Protein AF-A0A379AGV9-F1 (afdb_monomer)

Structure (mmCIF, N/CA/C/O backbone):
data_AF-A0A379AGV9-F1
#
_entry.id   AF-A0A379AGV9-F1
#
loop_
_atom_site.group_PDB
_atom_site.id
_atom_site.type_symbol
_atom_site.label_atom_id
_atom_site.label_alt_id
_atom_site.label_comp_id
_atom_site.label_asym_id
_atom_site.label_entity_id
_atom_site.label_seq_id
_atom_site.pdbx_PDB_ins_code
_atom_site.Cartn_x
_atom_site.Cartn_y
_atom_site.Cartn_z
_atom_site.occupancy
_atom_site.B_iso_or_equiv
_atom_site.auth_seq_id
_atom_site.auth_comp_id
_atom_site.auth_asym_id
_atom_site.auth_atom_id
_atom_site.pdbx_PDB_model_num
ATOM 1 N N . MET A 1 1 ? -10.330 13.747 4.878 1.00 60.22 1 MET A N 1
ATOM 2 C CA . MET A 1 1 ? -10.671 12.542 4.088 1.00 60.22 1 MET A CA 1
ATOM 3 C C . MET A 1 1 ? -11.801 11.756 4.735 1.00 60.22 1 MET A C 1
ATOM 5 O O . MET A 1 1 ? -12.814 11.576 4.079 1.00 60.22 1 MET A O 1
ATOM 9 N N . THR A 1 2 ? -11.681 11.377 6.012 1.00 71.06 2 THR A N 1
ATOM 10 C CA . THR A 1 2 ? -12.730 10.652 6.757 1.00 71.06 2 THR A CA 1
ATOM 11 C C . THR A 1 2 ? -14.103 11.321 6.677 1.00 71.06 2 THR A C 1
ATOM 13 O O . THR A 1 2 ? -15.060 10.695 6.244 1.00 71.06 2 THR A O 1
ATOM 16 N N . THR A 1 3 ? -14.190 12.614 6.993 1.00 76.94 3 THR A N 1
ATOM 17 C CA . THR A 1 3 ? -15.468 13.342 7.027 1.00 76.94 3 THR A CA 1
ATOM 18 C C . THR A 1 3 ? -16.165 13.408 5.665 1.00 76.94 3 THR A C 1
ATOM 20 O O . THR A 1 3 ? -17.359 13.157 5.583 1.00 76.94 3 THR A O 1
ATOM 23 N N . LEU A 1 4 ? -15.425 13.691 4.587 1.00 83.56 4 LEU A N 1
ATOM 24 C CA . LEU A 1 4 ? -15.994 13.828 3.238 1.00 83.56 4 LEU A CA 1
ATOM 25 C C . LEU A 1 4 ? -16.476 12.484 2.674 1.00 83.56 4 LEU A C 1
ATOM 27 O O . LEU A 1 4 ? -17.523 12.414 2.030 1.00 83.56 4 LEU A O 1
ATOM 31 N N . PHE A 1 5 ? -15.732 11.405 2.934 1.00 84.62 5 PHE A N 1
ATOM 32 C CA . PHE A 1 5 ? -16.133 10.073 2.491 1.00 84.62 5 PHE A CA 1
ATOM 33 C C . PHE A 1 5 ? -17.372 9.586 3.252 1.00 84.62 5 PHE A C 1
ATOM 35 O O . PHE A 1 5 ? -18.350 9.189 2.630 1.00 84.62 5 PHE A O 1
ATOM 42 N N . SER A 1 6 ? -17.388 9.710 4.583 1.00 85.19 6 SER A N 1
ATOM 43 C CA . SER A 1 6 ? -18.544 9.302 5.393 1.00 85.19 6 SER A CA 1
ATOM 44 C C . SER A 1 6 ? -19.804 10.129 5.116 1.00 85.19 6 SER A C 1
ATOM 46 O O . SER A 1 6 ? -20.906 9.614 5.251 1.00 85.19 6 SER A O 1
ATOM 48 N N . GLN A 1 7 ? -19.670 11.397 4.714 1.00 86.81 7 GLN A N 1
ATOM 49 C CA . GLN A 1 7 ? -20.815 12.223 4.308 1.00 86.81 7 GLN A CA 1
ATOM 50 C C . GLN A 1 7 ? -21.419 11.787 2.969 1.00 86.81 7 GLN A C 1
ATOM 52 O O . GLN A 1 7 ? -22.633 11.841 2.805 1.00 86.81 7 GLN A O 1
ATOM 57 N N . SER A 1 8 ? -20.582 11.373 2.015 1.00 91.00 8 SER A N 1
ATOM 58 C CA . SER A 1 8 ? -21.043 10.900 0.703 1.00 91.00 8 SER A CA 1
ATOM 59 C C . SER A 1 8 ? -21.544 9.454 0.732 1.00 91.00 8 SER A C 1
ATOM 61 O O . SER A 1 8 ? -22.392 9.103 -0.081 1.00 91.00 8 SER A O 1
ATOM 63 N N . HIS A 1 9 ? -21.057 8.644 1.677 1.00 88.88 9 HIS A N 1
ATOM 64 C CA . HIS A 1 9 ? -21.401 7.228 1.836 1.00 88.88 9 HIS A CA 1
ATOM 65 C C . HIS A 1 9 ? -21.765 6.929 3.302 1.00 88.88 9 HIS A C 1
ATOM 67 O O . HIS A 1 9 ? -20.970 6.328 4.033 1.00 88.88 9 HIS A O 1
ATOM 73 N N . PRO A 1 10 ? -22.939 7.393 3.775 1.00 88.25 10 PRO A N 1
ATOM 74 C CA . PRO A 1 10 ? -23.347 7.254 5.176 1.00 88.25 10 PRO A CA 1
ATOM 75 C C . PRO 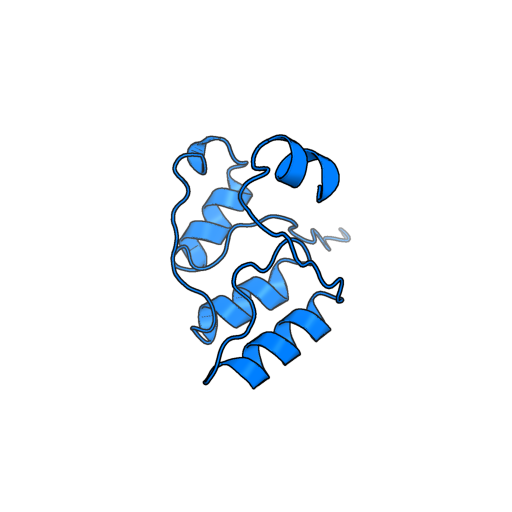A 1 10 ? -23.624 5.799 5.590 1.00 88.25 10 PRO A C 1
ATOM 77 O O . PRO A 1 10 ? -23.641 5.484 6.779 1.00 88.25 10 PRO A O 1
ATOM 80 N N . ASP A 1 11 ? -23.835 4.912 4.621 1.00 92.81 11 ASP A N 1
ATOM 81 C CA . ASP A 1 11 ? -24.023 3.472 4.787 1.00 92.81 11 ASP A CA 1
ATOM 82 C C . ASP A 1 11 ? -22.707 2.715 5.052 1.00 92.81 11 ASP A C 1
ATOM 84 O O . ASP A 1 11 ? -22.730 1.602 5.585 1.00 92.81 11 ASP A O 1
ATOM 88 N N . ILE A 1 12 ? -21.552 3.327 4.762 1.00 90.00 12 ILE A N 1
ATOM 89 C CA . ILE A 1 12 ? -20.234 2.711 4.943 1.00 90.00 12 ILE A CA 1
ATOM 90 C C . ILE A 1 12 ? -19.610 3.161 6.269 1.00 90.00 12 ILE A C 1
ATOM 92 O O . ILE A 1 12 ? -19.251 4.324 6.472 1.00 90.00 12 ILE A O 1
ATOM 96 N N . LYS A 1 13 ? -19.394 2.204 7.180 1.00 89.00 13 LYS A N 1
ATOM 97 C CA . LYS A 1 13 ? -18.646 2.444 8.423 1.00 89.00 13 LYS A CA 1
ATOM 98 C C . LYS A 1 13 ? -17.151 2.537 8.127 1.00 89.00 13 LYS A C 1
ATOM 100 O O . LYS A 1 13 ? -16.522 1.549 7.764 1.00 89.00 13 LYS A O 1
ATOM 105 N N . LEU A 1 14 ? -16.575 3.717 8.336 1.00 88.25 14 LEU A N 1
ATOM 106 C CA . LEU A 1 14 ? -15.155 3.966 8.113 1.00 88.25 14 LEU A CA 1
ATOM 107 C C . LEU A 1 14 ? -14.352 3.806 9.413 1.00 88.25 14 LEU A C 1
ATOM 109 O O . LEU A 1 14 ? -14.623 4.482 10.404 1.00 88.25 14 LEU A O 1
ATOM 113 N N . SER A 1 15 ? -13.319 2.963 9.386 1.00 89.56 15 SER A N 1
ATOM 114 C CA . SER A 1 15 ? -12.309 2.854 10.445 1.00 89.56 15 SER A CA 1
ATOM 115 C C . SER A 1 15 ? -10.932 3.104 9.841 1.00 89.56 15 SER A C 1
ATOM 117 O O . SER A 1 15 ? -10.524 2.406 8.917 1.00 89.56 15 SER A O 1
ATOM 119 N N . MET A 1 16 ? -10.222 4.122 10.329 1.00 87.81 16 MET A N 1
ATOM 120 C CA . MET A 1 16 ? -8.897 4.484 9.824 1.00 87.81 16 MET A CA 1
ATOM 121 C C . MET A 1 16 ? -7.874 4.476 10.953 1.00 87.81 16 MET A C 1
ATOM 123 O O . MET A 1 16 ? -8.074 5.110 11.986 1.00 87.81 16 MET A O 1
ATOM 127 N N . VAL A 1 17 ? -6.741 3.815 10.718 1.00 89.44 17 VAL A N 1
ATOM 128 C CA . VAL A 1 17 ? -5.573 3.846 11.603 1.00 89.44 17 VAL A CA 1
ATOM 129 C C . VAL A 1 17 ? -4.434 4.529 10.859 1.00 89.44 17 VAL A C 1
ATOM 131 O O . VAL A 1 17 ? -4.108 4.151 9.735 1.00 89.44 17 VAL A O 1
ATOM 134 N N . ARG A 1 18 ? -3.824 5.545 11.475 1.00 89.00 18 ARG A N 1
ATOM 135 C CA . ARG A 1 18 ? -2.659 6.232 10.909 1.00 89.00 18 ARG A CA 1
ATOM 136 C C . ARG A 1 18 ? -1.380 5.554 11.392 1.00 89.00 18 ARG A C 1
ATOM 138 O O . ARG A 1 18 ? -1.133 5.510 12.591 1.00 89.00 18 ARG A O 1
ATOM 145 N N . LEU A 1 19 ? -0.566 5.098 10.448 1.00 89.12 19 LEU A N 1
ATOM 146 C CA . LEU A 1 19 ? 0.761 4.520 10.663 1.00 89.12 19 LEU A CA 1
ATOM 147 C C . LEU A 1 19 ? 1.762 5.195 9.719 1.00 89.12 19 LEU A C 1
ATOM 149 O O . LEU A 1 19 ? 1.362 5.776 8.704 1.00 89.12 19 LEU A O 1
ATOM 153 N N . SER A 1 20 ? 3.057 5.125 10.024 1.00 89.31 20 SER A N 1
ATOM 154 C CA . SER A 1 20 ? 4.080 5.412 9.014 1.00 89.31 20 SER A CA 1
ATOM 155 C C . SER A 1 20 ? 4.044 4.360 7.896 1.00 89.31 20 SER A C 1
ATOM 157 O O . SER A 1 20 ? 3.515 3.263 8.072 1.00 89.31 20 SER A O 1
ATOM 159 N N . ALA A 1 21 ? 4.621 4.672 6.731 1.00 86.44 21 ALA A N 1
ATOM 160 C CA . ALA A 1 21 ? 4.630 3.741 5.599 1.00 86.44 21 ALA A CA 1
ATOM 161 C C . ALA A 1 21 ? 5.347 2.415 5.931 1.00 86.44 21 ALA A C 1
ATOM 163 O O . ALA A 1 21 ? 4.884 1.353 5.525 1.00 86.44 21 ALA A O 1
ATOM 164 N N . GLY A 1 22 ? 6.428 2.466 6.720 1.00 88.81 22 GLY A N 1
ATOM 165 C CA . GLY A 1 22 ? 7.148 1.271 7.171 1.00 88.81 22 GLY A CA 1
ATOM 166 C C . GLY A 1 22 ? 6.363 0.439 8.188 1.00 88.81 22 GLY A C 1
ATOM 167 O O . GLY A 1 22 ? 6.330 -0.784 8.085 1.00 88.81 22 GLY A O 1
ATOM 168 N N . GLU A 1 23 ? 5.676 1.082 9.137 1.00 91.75 23 GLU A N 1
ATOM 169 C CA . GLU A 1 23 ? 4.814 0.380 10.101 1.00 91.75 23 GLU A CA 1
ATOM 170 C C . GLU A 1 23 ? 3.602 -0.260 9.418 1.00 91.75 23 GLU A C 1
ATOM 172 O O . GLU A 1 23 ? 3.243 -1.395 9.732 1.00 91.75 23 GLU A O 1
ATOM 177 N N . ALA A 1 24 ? 2.989 0.442 8.458 1.00 91.56 24 ALA A N 1
ATOM 178 C CA . ALA A 1 24 ? 1.898 -0.097 7.653 1.00 91.56 24 ALA A CA 1
ATOM 179 C C . ALA A 1 24 ? 2.359 -1.332 6.867 1.00 91.56 24 ALA A C 1
ATOM 181 O O . ALA A 1 24 ? 1.701 -2.370 6.920 1.00 91.56 24 ALA A O 1
ATOM 182 N N . TYR A 1 25 ? 3.527 -1.249 6.225 1.00 92.00 25 TYR A N 1
ATOM 183 C CA . TYR A 1 25 ? 4.130 -2.368 5.510 1.00 92.00 25 TYR A CA 1
ATOM 184 C C . TYR A 1 25 ? 4.391 -3.579 6.413 1.00 92.00 25 TYR A C 1
ATOM 186 O O . TYR A 1 25 ? 3.941 -4.686 6.116 1.00 92.00 25 TYR A O 1
ATOM 194 N N . ALA A 1 26 ? 5.059 -3.371 7.552 1.00 93.50 26 ALA A N 1
ATOM 195 C CA . ALA A 1 26 ? 5.350 -4.440 8.503 1.00 93.50 26 ALA A CA 1
ATOM 196 C C . ALA A 1 26 ? 4.066 -5.115 9.004 1.00 93.50 26 ALA A C 1
ATOM 198 O O . ALA A 1 26 ? 3.999 -6.34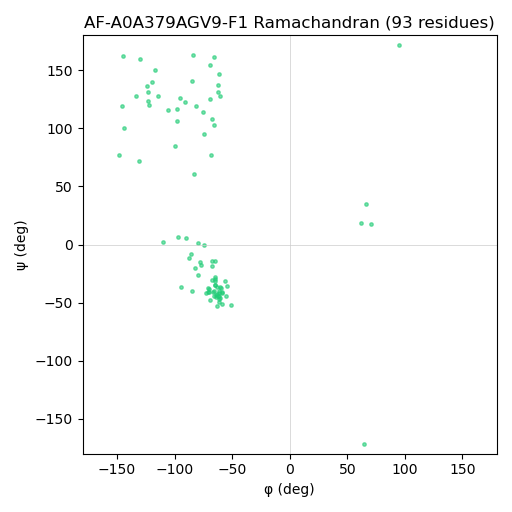4 9.093 1.00 93.50 26 ALA A O 1
ATOM 199 N N . ARG A 1 27 ? 3.022 -4.321 9.274 1.00 93.38 27 ARG A N 1
ATOM 200 C CA . ARG A 1 27 ? 1.719 -4.840 9.681 1.00 93.38 27 ARG A CA 1
ATOM 201 C C . ARG A 1 27 ? 1.086 -5.690 8.582 1.00 93.38 27 ARG A C 1
ATOM 203 O O . ARG A 1 27 ? 0.755 -6.838 8.863 1.00 93.38 27 ARG A O 1
ATOM 210 N N . ILE A 1 28 ? 0.975 -5.175 7.355 1.00 92.75 28 ILE A N 1
ATOM 211 C CA . ILE A 1 28 ? 0.399 -5.902 6.207 1.00 92.75 28 ILE A CA 1
ATOM 212 C C . ILE A 1 28 ? 1.131 -7.225 5.986 1.00 92.75 28 ILE A C 1
ATOM 214 O O . ILE A 1 28 ? 0.499 -8.268 5.845 1.00 92.75 28 ILE A O 1
ATOM 218 N N . ARG A 1 29 ? 2.464 -7.205 6.049 1.00 93.00 29 ARG A N 1
ATOM 219 C CA . ARG A 1 29 ? 3.293 -8.403 5.922 1.00 93.00 29 ARG A CA 1
ATOM 220 C C . ARG A 1 29 ? 3.023 -9.426 7.029 1.00 93.00 29 ARG A C 1
ATOM 222 O O . ARG A 1 29 ? 2.881 -10.611 6.742 1.00 93.00 29 ARG A O 1
ATOM 229 N N . SER A 1 30 ? 2.915 -8.991 8.286 1.00 94.50 30 SER A N 1
ATOM 230 C CA . SER A 1 30 ? 2.590 -9.893 9.406 1.00 94.50 30 SER A CA 1
ATOM 231 C C . SER A 1 30 ? 1.160 -10.447 9.339 1.00 94.50 30 SER A C 1
ATOM 233 O O . SER A 1 30 ? 0.908 -11.573 9.764 1.00 94.50 30 SER A O 1
ATOM 235 N N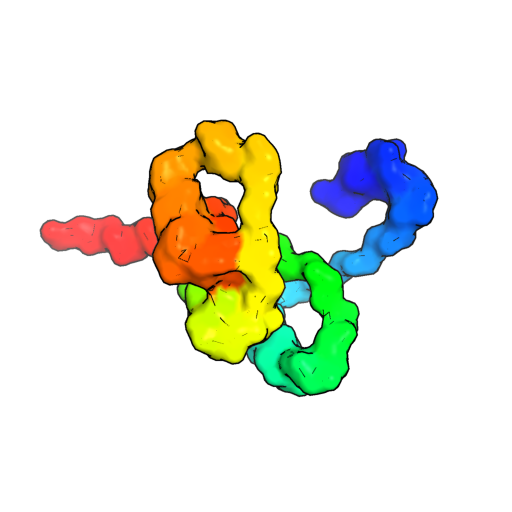 . GLU A 1 31 ? 0.233 -9.680 8.763 1.00 93.31 31 GLU A N 1
ATOM 236 C CA . GLU A 1 31 ? -1.175 -10.039 8.583 1.00 93.31 31 GLU A CA 1
ATOM 237 C C . GLU A 1 31 ? -1.444 -10.755 7.246 1.00 93.31 31 GLU A C 1
ATOM 239 O O . GLU A 1 31 ? -2.590 -11.074 6.957 1.00 93.31 31 GLU A O 1
ATOM 244 N N . ALA A 1 32 ? -0.423 -11.081 6.444 1.00 90.94 32 ALA A N 1
ATOM 245 C CA . ALA A 1 32 ? -0.593 -11.608 5.083 1.00 90.94 32 ALA A CA 1
ATOM 246 C C . ALA A 1 32 ? -1.459 -12.880 4.990 1.00 90.94 32 ALA A C 1
ATOM 248 O O . ALA A 1 32 ? -2.148 -13.097 3.998 1.00 90.94 32 ALA A O 1
ATOM 249 N N . ARG A 1 33 ? -1.443 -13.728 6.030 1.00 90.75 33 ARG A N 1
ATOM 250 C CA . ARG A 1 33 ? -2.266 -14.953 6.099 1.00 90.75 33 ARG A CA 1
ATOM 251 C C . ARG A 1 33 ? -3.702 -14.704 6.570 1.00 90.75 33 ARG A C 1
ATOM 253 O O . ARG A 1 33 ? -4.550 -15.564 6.368 1.00 90.75 33 ARG A O 1
ATOM 260 N N . ASN A 1 34 ? -3.956 -13.579 7.235 1.00 93.19 34 ASN A N 1
ATOM 261 C CA . ASN A 1 34 ? -5.273 -13.183 7.727 1.00 93.19 34 ASN A CA 1
ATOM 262 C C . ASN A 1 34 ? -5.405 -11.646 7.699 1.00 93.19 34 ASN A C 1
ATOM 264 O O . ASN A 1 34 ? -5.244 -11.000 8.743 1.00 93.19 34 ASN A O 1
ATOM 268 N N . PRO A 1 35 ? -5.630 -11.055 6.510 1.00 90.19 35 PRO A N 1
ATOM 269 C CA . PRO A 1 35 ? -5.643 -9.607 6.344 1.00 90.19 35 PRO A CA 1
ATOM 270 C C . PRO A 1 35 ? -6.761 -8.960 7.163 1.00 90.19 35 PRO A C 1
ATOM 272 O O . PRO A 1 35 ? -7.914 -9.376 7.092 1.00 90.19 35 PRO A O 1
ATOM 275 N N . ARG A 1 36 ? -6.429 -7.913 7.928 1.00 90.06 36 ARG A N 1
ATOM 276 C CA . ARG A 1 36 ? -7.412 -7.108 8.685 1.00 90.06 36 ARG A CA 1
ATOM 277 C C . ARG A 1 36 ? -7.603 -5.703 8.119 1.00 90.06 36 ARG A C 1
ATOM 279 O O . ARG A 1 36 ? -8.287 -4.887 8.731 1.00 90.06 36 ARG A O 1
ATOM 286 N N . THR A 1 37 ? -6.924 -5.400 7.018 1.00 90.06 37 THR A N 1
ATOM 287 C CA . THR A 1 37 ? -6.909 -4.082 6.385 1.00 90.06 37 THR A CA 1
ATOM 288 C C . THR A 1 37 ? -7.377 -4.229 4.948 1.00 90.06 37 THR A C 1
ATOM 290 O O . THR A 1 37 ? -6.760 -4.971 4.190 1.00 90.06 37 THR A O 1
ATOM 293 N N . ASP A 1 38 ? -8.425 -3.496 4.579 1.00 91.50 38 ASP A N 1
ATOM 294 C CA . ASP A 1 38 ? -8.960 -3.515 3.214 1.00 91.50 38 ASP A CA 1
ATOM 295 C C . ASP A 1 38 ? -8.208 -2.549 2.288 1.00 91.50 38 ASP A C 1
ATOM 297 O O . ASP A 1 38 ? -7.948 -2.855 1.128 1.00 91.50 38 ASP A O 1
ATOM 301 N N . ILE A 1 39 ? -7.850 -1.363 2.798 1.00 90.12 39 ILE A N 1
ATOM 302 C CA . ILE A 1 39 ? -7.256 -0.283 2.001 1.00 90.12 39 ILE A CA 1
ATOM 303 C C . ILE A 1 39 ? -6.042 0.299 2.721 1.00 90.12 39 ILE A C 1
ATOM 305 O O . ILE A 1 39 ? -6.133 0.765 3.859 1.00 90.12 39 ILE A O 1
ATOM 309 N N . TRP A 1 40 ? -4.917 0.357 2.009 1.00 90.19 40 TRP A N 1
ATOM 310 C CA . TRP A 1 40 ? -3.743 1.129 2.401 1.00 90.19 40 TRP A CA 1
ATOM 311 C C . TRP A 1 40 ? -3.633 2.382 1.531 1.00 90.19 40 TRP A C 1
ATOM 313 O O . TRP A 1 40 ? -3.442 2.303 0.321 1.00 90.19 40 TRP A O 1
ATOM 323 N N . TRP A 1 41 ? -3.752 3.553 2.156 1.00 87.56 41 TRP A N 1
ATOM 324 C CA . TRP A 1 41 ? -3.708 4.844 1.475 1.00 87.56 41 TRP A CA 1
ATOM 325 C C . TRP A 1 41 ? -2.560 5.721 1.986 1.00 87.56 41 TRP A C 1
ATOM 327 O O . TRP A 1 41 ? -2.340 5.816 3.195 1.00 87.56 41 TRP A O 1
ATOM 337 N N . ALA A 1 42 ? -1.901 6.429 1.061 1.00 85.88 42 ALA A N 1
ATOM 338 C CA . ALA A 1 42 ? -0.747 7.302 1.296 1.00 85.88 42 ALA A CA 1
ATOM 339 C C . ALA A 1 42 ? 0.521 6.570 1.798 1.00 85.88 42 ALA A C 1
ATOM 341 O O . ALA A 1 42 ? 0.608 5.342 1.788 1.00 85.88 42 ALA A O 1
ATOM 342 N N . GLY A 1 43 ? 1.538 7.343 2.190 1.00 83.62 43 GLY A N 1
ATOM 343 C CA . GLY A 1 43 ? 2.893 6.846 2.453 1.00 83.62 43 GLY A CA 1
ATOM 344 C C . GLY A 1 43 ? 3.808 6.986 1.235 1.00 83.62 43 GLY A C 1
ATOM 345 O O . GLY A 1 43 ? 3.361 7.380 0.163 1.00 83.62 43 GLY A O 1
ATOM 346 N N . THR A 1 44 ? 5.104 6.728 1.414 1.00 83.19 44 THR A N 1
ATOM 347 C CA . THR A 1 44 ? 6.085 6.726 0.316 1.00 83.19 44 THR A CA 1
ATOM 348 C C . THR A 1 44 ? 5.849 5.548 -0.626 1.00 83.19 44 THR A C 1
ATOM 350 O O . THR A 1 44 ? 5.315 4.530 -0.202 1.00 83.19 44 THR A O 1
ATOM 353 N N . GLY A 1 45 ? 6.255 5.667 -1.892 1.00 83.81 45 GLY A N 1
ATOM 354 C CA . GLY A 1 45 ? 6.086 4.600 -2.885 1.00 83.81 45 GLY A CA 1
ATOM 355 C C . GLY A 1 45 ? 6.872 3.312 -2.600 1.00 83.81 45 GLY A C 1
ATOM 356 O O . GLY A 1 45 ? 6.375 2.238 -2.919 1.00 83.81 45 GLY A O 1
ATOM 357 N N . ASP A 1 46 ? 8.050 3.381 -1.968 1.00 87.94 46 ASP A N 1
ATOM 358 C CA . ASP A 1 46 ? 8.937 2.205 -1.845 1.00 87.94 46 ASP A CA 1
ATOM 359 C C . ASP A 1 46 ? 8.297 1.031 -1.074 1.00 87.94 46 ASP A C 1
ATOM 361 O O . ASP A 1 46 ? 8.295 -0.085 -1.594 1.00 87.94 46 ASP A O 1
ATOM 365 N N . PRO A 1 47 ? 7.659 1.238 0.099 1.00 89.94 47 PRO A N 1
ATOM 366 C CA . PRO A 1 47 ? 6.976 0.154 0.808 1.00 89.94 47 PRO A CA 1
ATOM 367 C C . PRO A 1 47 ? 5.775 -0.424 0.045 1.00 89.94 47 PRO A C 1
ATOM 369 O O . PRO A 1 47 ? 5.446 -1.598 0.206 1.00 89.94 47 PRO A O 1
ATOM 372 N N . HIS A 1 48 ? 5.123 0.381 -0.799 1.00 90.62 48 HIS A N 1
ATOM 373 C CA . HIS A 1 48 ? 4.044 -0.091 -1.669 1.00 90.62 48 HIS A CA 1
ATOM 374 C C . HIS A 1 48 ? 4.575 -0.976 -2.802 1.00 90.62 48 HIS A C 1
ATOM 376 O O . HIS A 1 48 ? 3.970 -2.000 -3.110 1.00 90.62 48 HIS A O 1
ATOM 382 N N . MET A 1 49 ? 5.713 -0.604 -3.395 1.00 90.00 49 MET A N 1
ATOM 383 C CA . MET A 1 49 ? 6.386 -1.410 -4.418 1.00 90.00 49 MET A CA 1
ATOM 384 C C . MET A 1 49 ? 6.866 -2.741 -3.843 1.00 90.00 49 MET A C 1
ATOM 386 O O . MET A 1 49 ? 6.593 -3.788 -4.423 1.00 90.00 49 MET A O 1
ATOM 390 N N . GLN A 1 50 ? 7.477 -2.719 -2.657 1.00 91.38 50 GLN A N 1
ATOM 391 C CA . GLN A 1 50 ? 7.903 -3.944 -1.986 1.00 91.38 50 GLN A CA 1
ATOM 392 C C . GLN A 1 50 ? 6.713 -4.863 -1.666 1.00 91.38 50 GLN A C 1
ATOM 394 O O . GLN A 1 50 ? 6.777 -6.070 -1.885 1.00 91.38 50 GLN A O 1
ATOM 399 N N . ALA A 1 51 ? 5.591 -4.307 -1.196 1.00 91.31 51 ALA A N 1
ATOM 400 C CA . ALA A 1 51 ? 4.380 -5.088 -0.953 1.00 91.31 51 ALA A CA 1
ATOM 401 C C . ALA A 1 51 ? 3.798 -5.702 -2.237 1.00 91.31 51 ALA A C 1
ATOM 403 O O . ALA A 1 51 ? 3.306 -6.831 -2.202 1.00 91.31 51 ALA A O 1
ATOM 404 N N . ALA A 1 52 ? 3.873 -4.991 -3.366 1.00 91.94 52 ALA A N 1
ATOM 405 C CA . ALA A 1 52 ? 3.461 -5.513 -4.665 1.00 91.94 52 ALA A CA 1
ATOM 406 C C . ALA A 1 52 ? 4.353 -6.680 -5.127 1.00 91.94 52 ALA A C 1
ATOM 408 O O . ALA A 1 52 ? 3.824 -7.699 -5.574 1.00 91.94 52 ALA A O 1
ATOM 409 N N . GLU A 1 53 ? 5.675 -6.558 -4.973 1.00 91.00 53 GLU A N 1
ATOM 410 C CA . GLU A 1 53 ? 6.654 -7.609 -5.295 1.00 91.00 53 GLU A CA 1
ATOM 411 C C . GLU A 1 53 ? 6.471 -8.861 -4.426 1.00 91.00 53 GLU A C 1
ATOM 413 O O . GLU A 1 53 ? 6.481 -9.978 -4.940 1.00 91.00 53 GLU A O 1
ATOM 418 N N . GLU A 1 54 ? 6.225 -8.688 -3.122 1.00 93.00 54 GLU A N 1
ATOM 419 C CA . GLU A 1 54 ? 5.928 -9.790 -2.193 1.00 93.00 54 GLU A CA 1
ATOM 420 C C . GLU A 1 54 ? 4.498 -10.352 -2.365 1.00 93.00 54 GLU A C 1
ATOM 422 O O . GLU A 1 54 ? 4.101 -11.287 -1.668 1.0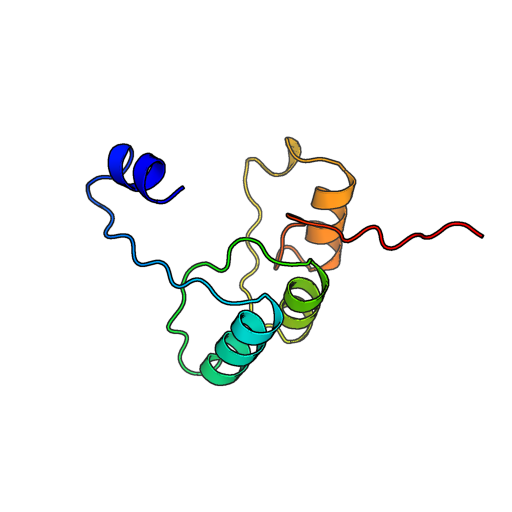0 93.00 54 GLU A O 1
ATOM 427 N N . GLY A 1 55 ? 3.706 -9.807 -3.296 1.00 91.62 55 GLY A N 1
ATOM 428 C CA . GLY A 1 55 ? 2.351 -10.270 -3.597 1.00 91.62 55 GLY A CA 1
ATOM 429 C C . GLY A 1 55 ? 1.322 -9.974 -2.502 1.00 91.62 55 GLY A C 1
ATOM 430 O O . GLY A 1 55 ? 0.251 -10.580 -2.502 1.00 91.62 55 GLY A O 1
ATOM 431 N N . LEU A 1 56 ? 1.630 -9.044 -1.594 1.00 92.38 56 LEU A N 1
ATOM 432 C CA . LEU A 1 56 ? 0.826 -8.690 -0.420 1.00 92.38 56 LEU A CA 1
ATOM 433 C C . LEU A 1 56 ? -0.378 -7.797 -0.749 1.00 92.38 56 LEU A C 1
ATOM 435 O O . L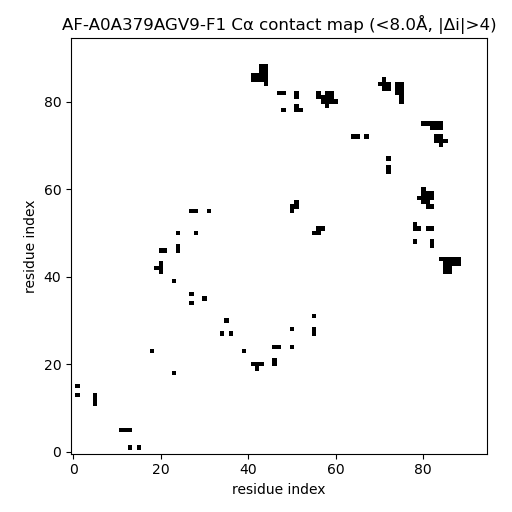EU A 1 56 ? -1.274 -7.649 0.080 1.00 92.38 56 LEU A O 1
ATOM 439 N N . THR A 1 57 ? -0.410 -7.196 -1.939 1.00 92.06 57 THR A N 1
ATOM 440 C CA . THR A 1 57 ? -1.509 -6.340 -2.405 1.00 92.06 57 THR A CA 1
ATOM 441 C C . THR A 1 57 ? -2.199 -6.917 -3.636 1.00 92.06 57 THR A C 1
ATOM 443 O O . THR A 1 57 ? -1.593 -7.615 -4.454 1.00 92.06 57 THR A O 1
ATOM 446 N N . GLN A 1 58 ? -3.492 -6.630 -3.775 1.00 91.31 58 GLN A N 1
ATOM 447 C CA . GLN A 1 58 ? -4.309 -7.093 -4.894 1.00 91.31 58 GLN A CA 1
ATOM 448 C C . GLN A 1 58 ? -4.172 -6.162 -6.102 1.00 91.31 58 GLN A C 1
ATOM 450 O O . GLN A 1 58 ? -4.146 -4.942 -5.956 1.00 91.31 58 GLN A O 1
ATOM 455 N N . ALA A 1 59 ? -4.118 -6.740 -7.304 1.00 92.62 59 ALA A N 1
ATOM 456 C CA . ALA A 1 59 ? -4.123 -5.961 -8.534 1.00 92.62 59 ALA A CA 1
ATOM 457 C C . ALA A 1 59 ? -5.498 -5.310 -8.754 1.00 92.62 59 ALA A C 1
ATOM 459 O O . ALA A 1 59 ? -6.515 -6.004 -8.801 1.00 92.62 59 ALA A O 1
ATOM 460 N N . TYR A 1 60 ? -5.521 -3.990 -8.920 1.00 92.25 60 TYR A N 1
ATOM 461 C CA . TYR A 1 60 ? -6.723 -3.224 -9.228 1.00 92.25 60 TYR A CA 1
ATOM 462 C C . TYR A 1 60 ? -6.386 -2.044 -10.143 1.00 92.25 60 TYR A C 1
ATOM 464 O O . TYR A 1 60 ? -5.630 -1.142 -9.781 1.00 92.25 60 TYR A O 1
ATOM 472 N N . LYS A 1 61 ? -6.987 -2.025 -11.338 1.00 91.06 61 LYS A N 1
ATOM 473 C CA . LYS A 1 61 ? -6.855 -0.915 -12.284 1.00 91.06 61 LYS A CA 1
ATOM 474 C C . LYS A 1 61 ? -8.059 0.013 -12.153 1.00 91.06 61 LYS A C 1
ATOM 476 O O . LYS A 1 61 ? -9.155 -0.317 -12.596 1.00 91.06 61 LYS A O 1
ATOM 481 N N . SER A 1 62 ? -7.842 1.179 -11.549 1.00 88.81 62 SER A N 1
ATOM 482 C CA . SER A 1 62 ? -8.881 2.205 -11.426 1.00 88.81 62 SER A CA 1
ATOM 483 C C . SER A 1 62 ? -9.338 2.700 -12.807 1.00 88.81 62 SER A C 1
ATOM 485 O O . SER A 1 62 ? -8.479 2.993 -13.643 1.00 88.81 62 SER A O 1
ATOM 487 N N . PRO A 1 63 ? -10.650 2.896 -13.045 1.00 92.50 63 PRO A N 1
ATOM 488 C CA . PRO A 1 63 ? -11.148 3.524 -14.273 1.00 92.50 63 PRO A CA 1
ATOM 489 C C . PRO A 1 63 ? -10.716 4.994 -14.407 1.00 92.50 63 PRO A C 1
ATOM 491 O O . PRO A 1 63 ? -10.812 5.573 -15.482 1.00 92.50 63 PRO A O 1
ATOM 494 N N . LEU A 1 64 ? -10.226 5.603 -13.322 1.00 91.25 64 LEU A N 1
ATOM 495 C CA . LEU A 1 64 ? -9.713 6.974 -13.295 1.00 91.25 64 LEU A CA 1
ATOM 496 C C . LEU A 1 64 ? -8.182 7.038 -13.432 1.00 91.25 64 LEU A C 1
ATOM 498 O O . LEU A 1 64 ? -7.606 8.111 -13.264 1.00 91.25 64 LEU A O 1
ATOM 502 N N . LEU A 1 65 ? -7.501 5.912 -13.693 1.00 88.69 65 LEU A N 1
ATOM 503 C CA . LEU A 1 65 ? -6.036 5.873 -13.782 1.00 88.69 65 LEU A CA 1
ATOM 504 C C . LEU A 1 65 ? -5.501 6.802 -14.880 1.00 88.69 65 LEU A C 1
ATOM 506 O O . LEU A 1 65 ? -4.503 7.484 -14.665 1.00 88.69 65 LEU A O 1
ATOM 510 N N . ASP A 1 66 ? -6.210 6.898 -16.002 1.00 90.88 66 ASP A N 1
ATOM 511 C CA . ASP A 1 66 ? -5.808 7.720 -17.150 1.00 90.88 66 ASP A CA 1
ATOM 512 C C . ASP A 1 66 ? -5.860 9.230 -16.848 1.00 90.88 66 ASP A C 1
ATOM 514 O O . ASP A 1 66 ? -5.280 10.035 -17.572 1.00 90.88 66 ASP A O 1
ATOM 518 N N . GLN A 1 67 ? -6.515 9.625 -15.750 1.00 91.38 67 GLN A N 1
ATOM 519 C CA . GLN A 1 67 ? -6.549 11.010 -15.265 1.00 91.38 67 GLN A CA 1
ATOM 520 C C . GLN A 1 67 ? -5.345 11.352 -14.371 1.00 91.38 67 GLN A C 1
ATOM 522 O O . GLN A 1 67 ? -5.166 12.508 -13.988 1.00 91.38 67 GLN A O 1
ATOM 527 N N . GLN A 1 68 ? -4.529 10.360 -14.000 1.00 87.44 68 GLN A N 1
ATOM 528 C CA . GLN A 1 68 ? -3.339 10.555 -13.173 1.00 87.44 68 GLN A CA 1
ATOM 529 C C . GLN A 1 68 ? -2.135 10.983 -14.008 1.00 87.44 68 GLN A C 1
ATOM 531 O O . GLN A 1 68 ? -2.084 10.795 -15.222 1.00 87.44 68 GLN A O 1
ATOM 536 N N . GLN A 1 69 ? -1.119 11.518 -13.334 1.00 89.06 69 GLN A N 1
ATOM 537 C CA . GLN A 1 69 ? 0.140 11.884 -13.977 1.00 89.06 69 GLN A CA 1
ATOM 538 C C . GLN A 1 69 ? 0.835 10.659 -14.605 1.00 89.06 69 GLN A C 1
ATOM 540 O O . GLN A 1 69 ? 0.796 9.578 -14.007 1.00 89.06 69 GLN A O 1
ATOM 545 N N . PRO A 1 70 ? 1.555 10.810 -15.737 1.00 88.75 70 PRO A N 1
ATOM 546 C CA . PRO A 1 70 ? 2.200 9.687 -16.427 1.00 88.75 70 PRO A CA 1
ATOM 547 C C . PRO A 1 70 ? 3.135 8.854 -15.539 1.00 88.75 70 PRO A C 1
ATOM 549 O O . PRO A 1 70 ? 3.174 7.631 -15.644 1.00 88.75 70 PRO A O 1
ATOM 552 N N . TRP A 1 71 ? 3.852 9.491 -14.608 1.00 85.94 71 TRP A N 1
ATOM 553 C CA . TRP A 1 71 ? 4.724 8.785 -13.663 1.00 85.94 71 TRP A CA 1
ATOM 554 C C . TRP A 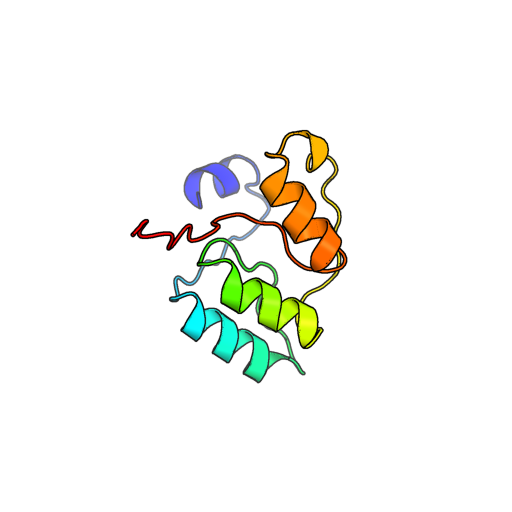1 71 ? 3.940 7.865 -12.714 1.00 85.94 71 TRP A C 1
ATOM 556 O O . TRP A 1 71 ? 4.415 6.786 -12.372 1.00 85.94 71 TRP A O 1
ATOM 566 N N . SER A 1 72 ? 2.726 8.255 -12.314 1.00 86.44 72 SER A N 1
ATOM 567 C CA . SER A 1 72 ? 1.865 7.464 -11.428 1.00 86.4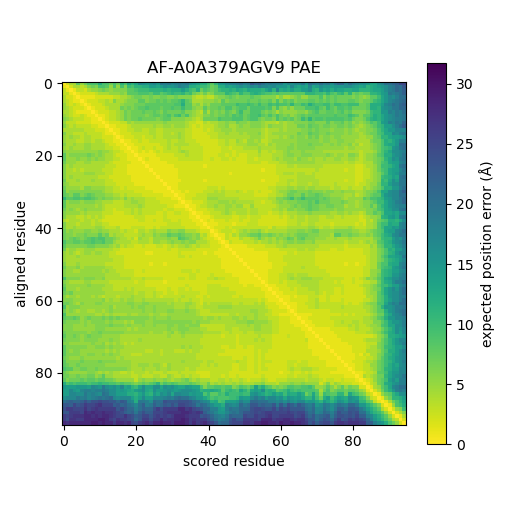4 72 SER A CA 1
ATOM 568 C C . SER A 1 72 ? 1.291 6.254 -12.163 1.00 86.44 72 SER A C 1
ATOM 570 O O . SER A 1 72 ? 1.316 5.137 -11.639 1.00 86.44 72 SER A O 1
ATOM 572 N N . GLN A 1 73 ? 0.877 6.459 -13.419 1.00 89.38 73 GLN A N 1
ATOM 573 C CA . GLN A 1 73 ? 0.469 5.377 -14.317 1.00 89.38 73 GLN A CA 1
ATOM 574 C C . GLN A 1 73 ? 1.613 4.374 -14.510 1.00 89.38 73 GLN A C 1
ATOM 576 O O . GLN A 1 73 ? 1.397 3.167 -14.431 1.00 89.38 73 GLN A O 1
ATOM 581 N N . LYS A 1 74 ? 2.852 4.864 -14.662 1.00 88.62 74 LYS A N 1
ATOM 582 C CA . LYS A 1 74 ? 4.016 3.998 -14.849 1.00 88.62 74 LYS A CA 1
ATOM 583 C C . LYS A 1 74 ? 4.332 3.135 -13.628 1.00 88.62 74 LYS A C 1
ATOM 585 O O . LYS A 1 74 ? 4.650 1.960 -13.783 1.00 88.62 74 LYS A O 1
ATOM 590 N N . VAL A 1 75 ? 4.204 3.687 -12.422 1.00 86.69 75 VAL A N 1
ATOM 591 C CA . VAL A 1 75 ? 4.324 2.917 -11.169 1.00 86.69 75 VAL A CA 1
ATOM 592 C C . VAL A 1 75 ? 3.249 1.827 -11.094 1.00 86.69 75 VAL A C 1
ATOM 594 O O . VAL A 1 75 ? 3.538 0.695 -10.699 1.00 86.69 75 VAL A O 1
ATOM 597 N N . ALA A 1 76 ? 2.023 2.132 -11.532 1.00 87.56 76 ALA A N 1
ATOM 598 C CA . ALA A 1 76 ? 0.959 1.137 -11.601 1.00 87.56 76 ALA A CA 1
ATOM 599 C C . ALA A 1 76 ? 1.277 0.013 -12.596 1.00 87.56 76 ALA A C 1
ATOM 601 O O . ALA A 1 76 ? 1.113 -1.153 -12.262 1.00 87.56 76 ALA A O 1
ATOM 602 N N . GLU A 1 77 ? 1.802 0.329 -13.779 1.00 89.44 77 GLU A N 1
ATOM 603 C CA . GLU A 1 77 ? 2.233 -0.690 -14.743 1.00 89.44 77 GLU A CA 1
ATOM 604 C C . GLU A 1 77 ? 3.355 -1.583 -14.199 1.00 89.44 77 GLU A C 1
ATOM 606 O O . GLU A 1 77 ? 3.251 -2.806 -14.269 1.00 89.44 77 GLU A O 1
ATOM 611 N N . ILE A 1 78 ? 4.417 -0.986 -13.643 1.00 89.69 78 ILE A N 1
ATOM 612 C CA . ILE A 1 78 ? 5.604 -1.723 -13.174 1.00 89.69 78 ILE A CA 1
ATOM 613 C C . ILE A 1 78 ? 5.254 -2.652 -12.006 1.00 89.69 78 ILE A C 1
ATOM 615 O O . ILE A 1 78 ? 5.782 -3.756 -11.919 1.00 89.69 78 ILE A O 1
ATOM 619 N N . SER A 1 79 ? 4.329 -2.243 -11.138 1.00 87.88 79 SER A N 1
ATOM 620 C CA . SER A 1 79 ? 3.854 -3.078 -10.030 1.00 87.88 79 SER A CA 1
ATOM 621 C C . SER A 1 79 ? 2.820 -4.138 -10.436 1.00 87.88 79 SER A C 1
ATOM 623 O O . SER A 1 79 ? 2.300 -4.847 -9.574 1.00 87.88 79 SER A O 1
ATOM 625 N N . GLY A 1 80 ? 2.457 -4.244 -11.720 1.00 89.56 80 GLY A N 1
ATOM 626 C CA . GLY A 1 80 ? 1.390 -5.144 -12.169 1.00 89.56 80 GLY A CA 1
ATOM 627 C C . GLY A 1 80 ? 0.006 -4.739 -11.648 1.00 89.56 80 GLY A C 1
ATOM 628 O O . GLY A 1 80 ? -0.813 -5.597 -11.322 1.00 89.56 80 GLY A O 1
ATOM 629 N N . TYR A 1 81 ? -0.240 -3.433 -11.534 1.00 90.50 81 TYR A N 1
ATOM 630 C CA . TYR A 1 81 ? -1.448 -2.798 -10.994 1.00 90.50 81 TYR A CA 1
ATOM 631 C C . TYR A 1 81 ? -1.733 -3.116 -9.521 1.00 90.50 81 TYR A C 1
ATOM 633 O O . TYR A 1 81 ? -2.857 -2.939 -9.056 1.00 90.50 81 TYR A O 1
ATOM 641 N N . ARG A 1 82 ? -0.727 -3.586 -8.777 1.00 88.75 82 ARG A N 1
ATOM 642 C CA . ARG A 1 82 ? -0.826 -3.911 -7.345 1.00 88.75 82 ARG A CA 1
ATOM 643 C C . ARG A 1 82 ? -0.550 -2.720 -6.429 1.00 88.75 82 ARG A C 1
ATOM 645 O O . ARG A 1 82 ? -0.817 -2.794 -5.231 1.00 88.75 82 ARG A O 1
ATOM 652 N N . THR A 1 83 ? -0.031 -1.625 -6.974 1.00 85.06 83 THR A N 1
ATOM 653 C CA . THR A 1 83 ? -0.023 -0.313 -6.326 1.00 85.06 83 THR A CA 1
ATOM 654 C C . THR A 1 83 ? -0.207 0.792 -7.365 1.00 85.06 83 THR A C 1
ATOM 656 O O . THR A 1 83 ? -0.044 0.569 -8.560 1.00 85.06 83 THR A O 1
ATOM 659 N N . VAL A 1 84 ? -0.576 1.992 -6.923 1.00 78.62 84 VAL A N 1
ATOM 660 C CA . VAL A 1 84 ? -0.640 3.197 -7.755 1.00 78.62 84 VAL A CA 1
ATOM 661 C C . VAL A 1 84 ? 0.230 4.255 -7.093 1.00 78.62 84 VAL A C 1
ATOM 663 O O . VAL A 1 84 ? 0.188 4.435 -5.875 1.00 78.62 84 VAL A O 1
ATOM 666 N N . GLY A 1 85 ? 1.029 4.969 -7.885 1.00 64.75 85 GLY A N 1
ATOM 667 C CA . GLY A 1 85 ? 1.915 6.002 -7.359 1.00 64.75 85 GLY A CA 1
ATOM 668 C C . GLY A 1 85 ? 1.126 7.173 -6.772 1.00 64.75 85 GLY A C 1
ATOM 669 O O . GLY A 1 85 ? 0.633 8.013 -7.519 1.00 64.75 85 GLY A O 1
ATOM 670 N N . VAL A 1 86 ? 1.025 7.253 -5.443 1.00 61.50 86 VAL A N 1
ATOM 671 C CA . VAL A 1 86 ? 0.402 8.394 -4.737 1.00 61.50 86 VAL A CA 1
ATOM 672 C C . VAL A 1 86 ? 1.451 9.431 -4.323 1.00 61.50 86 VAL A C 1
ATOM 674 O O . VAL A 1 86 ? 1.207 10.632 -4.402 1.00 61.50 86 VAL A O 1
ATOM 677 N N . LEU A 1 87 ? 2.643 8.981 -3.919 1.00 53.00 87 LEU A N 1
ATOM 678 C CA . LEU A 1 87 ? 3.755 9.834 -3.499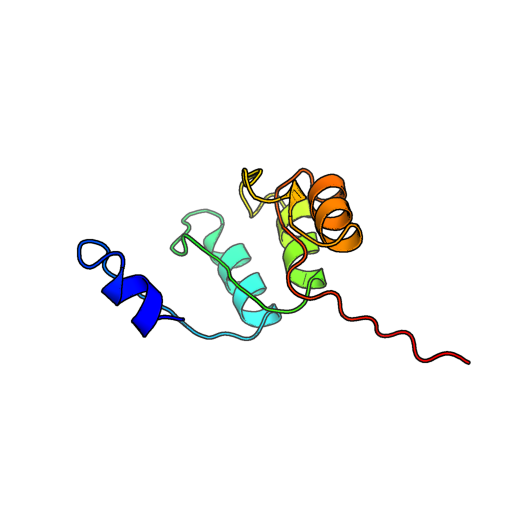 1.00 53.00 87 LEU A CA 1
ATOM 679 C C . LEU A 1 87 ? 5.082 9.208 -3.950 1.00 53.00 87 LEU A C 1
ATOM 681 O O . LEU A 1 87 ? 5.612 8.303 -3.302 1.00 53.00 87 LEU A O 1
ATOM 685 N N . CYS A 1 88 ? 5.637 9.707 -5.053 1.00 49.34 88 CYS A N 1
ATOM 686 C CA . CYS A 1 88 ? 7.014 9.408 -5.427 1.00 49.34 88 CYS A CA 1
ATOM 687 C C . CYS A 1 88 ? 7.938 10.332 -4.628 1.00 49.34 88 CYS A C 1
ATOM 689 O O . CYS A 1 88 ? 7.851 11.556 -4.747 1.00 49.34 88 CYS A O 1
ATOM 691 N N . ARG A 1 89 ? 8.823 9.779 -3.795 1.00 38.53 89 ARG A N 1
ATOM 692 C CA . ARG A 1 89 ? 9.894 10.581 -3.201 1.00 38.53 89 ARG A CA 1
ATOM 693 C C . ARG A 1 89 ? 10.922 10.832 -4.307 1.00 38.53 89 ARG A C 1
ATOM 695 O O . ARG A 1 89 ? 11.792 10.003 -4.532 1.00 38.53 89 ARG A O 1
ATOM 702 N N . CYS A 1 90 ? 10.842 11.971 -4.996 1.00 40.22 90 CYS A N 1
ATOM 703 C CA . CYS A 1 90 ? 11.970 12.474 -5.784 1.00 40.22 90 CYS A CA 1
ATOM 704 C C . CYS A 1 90 ? 13.082 12.911 -4.817 1.00 40.22 90 CYS A C 1
ATOM 706 O O . CYS A 1 90 ? 13.246 14.095 -4.546 1.00 40.22 90 CYS A O 1
ATOM 708 N N . ALA A 1 91 ? 13.834 11.967 -4.251 1.00 44.38 91 ALA A N 1
ATOM 709 C CA . ALA A 1 91 ? 15.098 12.267 -3.584 1.00 44.38 91 ALA A CA 1
ATOM 710 C C . ALA A 1 91 ? 16.214 12.344 -4.639 1.00 44.38 91 ALA A C 1
ATOM 712 O O . ALA A 1 91 ? 17.153 11.559 -4.628 1.00 44.38 91 ALA A O 1
ATOM 713 N N . GLY A 1 92 ? 16.071 13.279 -5.579 1.00 34.62 92 GLY A N 1
ATOM 714 C CA . GLY A 1 92 ? 17.156 13.726 -6.442 1.00 34.62 92 GLY A CA 1
ATOM 715 C C . GLY A 1 92 ? 17.694 15.037 -5.890 1.00 34.62 92 GLY A C 1
ATOM 716 O O . GLY A 1 92 ? 17.254 16.104 -6.304 1.00 34.62 92 GLY A O 1
ATOM 717 N N . LEU A 1 93 ? 18.617 14.963 -4.929 1.00 36.88 93 LEU A N 1
ATOM 718 C CA . LEU A 1 93 ? 19.618 16.016 -4.786 1.00 36.88 93 LEU A CA 1
ATOM 719 C C . LEU A 1 93 ? 20.486 15.908 -6.040 1.00 36.88 93 LEU A C 1
ATOM 721 O O . LEU A 1 93 ? 21.210 14.929 -6.202 1.00 36.88 93 LEU A O 1
ATOM 725 N N . GLY A 1 94 ? 20.338 16.869 -6.950 1.00 37.81 94 GLY A N 1
ATOM 726 C CA . GLY A 1 94 ? 21.331 17.087 -7.990 1.00 37.81 94 GLY A CA 1
ATOM 727 C C . GLY A 1 94 ? 22.6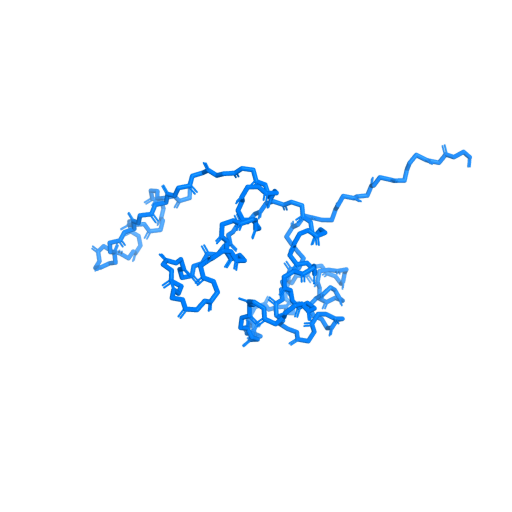63 17.434 -7.330 1.00 37.81 94 GLY A C 1
ATOM 728 O O . GLY A 1 94 ? 22.713 18.320 -6.474 1.00 37.81 94 GLY A O 1
ATOM 729 N N . LEU A 1 95 ? 23.706 16.703 -7.709 1.00 33.00 95 LEU A N 1
ATOM 730 C CA . LEU A 1 95 ? 25.052 17.252 -7.827 1.00 33.00 95 LEU A CA 1
ATOM 731 C C . LEU A 1 95 ? 25.241 17.665 -9.286 1.00 33.00 95 LEU A C 1
ATOM 733 O O . LEU A 1 95 ? 24.744 16.913 -10.158 1.00 33.00 95 LEU A O 1
#

Organism: Enterobacter agglomerans (NCBI:txid549)

Secondary structure (DSSP, 8-state):
-HHHHHHH-TTS--------HHHHHHHHHHTTTS---S----S-HHHHHHHHHTT-S-----TTGGGS-HHHHHHHHHTTTS---S---------

pLDDT: mean 83.69, std 15.16, range [33.0, 94.5]

Sequence (95 aa):
MTTLFSQSHPDIKLSMVRLSAGEAYARIRSEARNPRTDIWWAGTGDPHMQAAEEGLTQAYKSPLLDQQQPWSQKVAEISGYRTVGVLCRCAGLGL

Nearest PDB structures (foldseek):
  4r74-assembly4_D  TM=9.486E-01  e=8.724E-04  Actinobacillus pleuropneumoniae
  8x1a-assembly1_B  TM=9.559E-01  e=1.292E-03  Vibrio cholerae O395
  6wce-assembly1_A  TM=9.122E-01  e=2.043E-03  Actinobacillus pleuropneumoniae
  6ivy-assembly1_A  TM=8.869E-01  e=1.330E+00  Pseudomonas aeruginosa PAO1
  7ffw-assembly1_A  TM=6.496E-01  e=4.924E+00  Salmonella enterica

Radius of gyration: 14.7 Å; Cα contacts (8 Å, |Δi|>4): 77; chains: 1; bounding box: 49×32×29 Å

Solvent-accessible surface area (backbone atoms only — not comparable to full-atom values): 6032 Å² total; per-residue (Å²): 108,70,69,63,49,39,69,78,37,74,88,53,87,85,84,86,83,92,66,55,43,66,57,46,41,54,48,51,63,74,26,63,92,63,71,90,71,94,78,91,78,80,51,58,41,66,53,46,49,51,32,23,75,73,60,74,43,70,66,60,82,60,93,64,46,85,78,46,56,72,71,26,47,47,42,14,59,77,38,64,26,22,38,68,51,80,33,78,78,82,84,71,80,81,129

Foldseek 3Di:
DVVVVCVVCVVDDDDDDDDALVVVLVVLVVCQVPDPDDDDDDHECPSQLVCLVVVSFDADDDPCLVVDDPVQVVSCVVSVNRDTPPDYPPPDPDD

Mean predicted aligned error: 6.45 Å